Protein AF-A0A395GZN6-F1 (afdb_monomer_lite)

Sequence (93 aa):
MAKSKNASQHHNSQKAHRNGIKKPKSHRYPSLKGVDPKFRRNHRYALHGTMKALVRSPAPIHPSNIQPPPPPPKEPTLTTTQKERKEGKREVA

Structure (mmCIF, N/CA/C/O backbone):
data_AF-A0A395GZN6-F1
#
_entry.id   AF-A0A395GZN6-F1
#
loop_
_atom_site.group_PDB
_atom_site.id
_atom_site.type_symbol
_atom_site.label_atom_id
_atom_site.label_alt_id
_atom_site.label_comp_id
_atom_site.label_asym_id
_atom_site.label_entity_id
_atom_site.label_seq_id
_atom_site.pdbx_PDB_ins_code
_atom_site.Cartn_x
_atom_site.Cartn_y
_atom_site.Cartn_z
_atom_site.occupancy
_atom_site.B_iso_or_equiv
_atom_site.auth_seq_id
_atom_site.auth_comp_id
_atom_site.auth_asym_id
_atom_site.auth_atom_id
_atom_site.pdbx_PDB_model_num
ATOM 1 N N . MET A 1 1 ? 32.999 -32.743 -28.696 1.00 81.56 1 MET A N 1
ATOM 2 C CA . MET A 1 1 ? 31.797 -31.895 -28.517 1.00 81.56 1 MET A CA 1
ATOM 3 C C . MET A 1 1 ? 32.176 -30.428 -28.595 1.00 81.56 1 MET A C 1
ATOM 5 O O . MET A 1 1 ? 33.135 -30.032 -27.943 1.00 81.56 1 MET A O 1
ATOM 9 N N . ALA A 1 2 ? 31.429 -29.625 -29.353 1.00 87.12 2 ALA A N 1
ATOM 10 C CA . ALA A 1 2 ? 31.572 -28.173 -29.311 1.00 87.12 2 ALA A CA 1
ATOM 11 C C . ALA A 1 2 ? 30.814 -27.613 -28.097 1.00 87.12 2 ALA A C 1
ATOM 13 O O . ALA A 1 2 ? 29.683 -28.021 -27.830 1.00 87.12 2 ALA A O 1
ATOM 14 N N . LYS A 1 3 ? 31.435 -26.697 -27.348 1.00 93.56 3 LYS A N 1
ATOM 15 C CA . LYS A 1 3 ? 30.774 -26.023 -26.221 1.00 93.56 3 LYS A CA 1
ATOM 16 C C . LYS A 1 3 ? 29.826 -24.939 -26.740 1.00 93.56 3 LYS A C 1
ATOM 18 O O . LYS A 1 3 ? 30.168 -24.231 -27.683 1.00 93.56 3 LYS A O 1
ATOM 23 N N . SER A 1 4 ? 28.676 -24.774 -26.092 1.00 94.31 4 SER A N 1
ATOM 24 C CA . SER A 1 4 ? 27.708 -23.704 -26.364 1.00 94.31 4 SER A CA 1
ATOM 25 C C . SER A 1 4 ? 27.691 -22.658 -25.238 1.00 94.31 4 SER A C 1
ATOM 27 O O . SER A 1 4 ? 28.401 -22.778 -24.237 1.00 94.31 4 SER A O 1
ATOM 29 N N . LYS A 1 5 ? 26.920 -21.576 -25.417 1.00 94.81 5 LYS A N 1
ATOM 30 C CA . LYS A 1 5 ? 26.767 -20.524 -24.405 1.00 94.81 5 LYS A CA 1
ATOM 31 C C . LYS A 1 5 ? 25.791 -20.964 -23.313 1.00 94.81 5 LYS A C 1
ATOM 33 O O . LYS A 1 5 ? 24.655 -21.314 -23.605 1.00 94.81 5 LYS A O 1
ATOM 38 N N . ASN A 1 6 ? 26.219 -20.852 -22.058 1.00 94.56 6 ASN A N 1
ATOM 39 C CA . ASN A 1 6 ? 25.463 -21.352 -20.905 1.00 94.56 6 ASN A CA 1
ATOM 40 C C . ASN A 1 6 ? 24.345 -20.401 -20.420 1.00 94.56 6 ASN A C 1
ATOM 42 O O . ASN A 1 6 ? 23.397 -20.858 -19.795 1.00 94.56 6 ASN A O 1
ATOM 46 N N . ALA A 1 7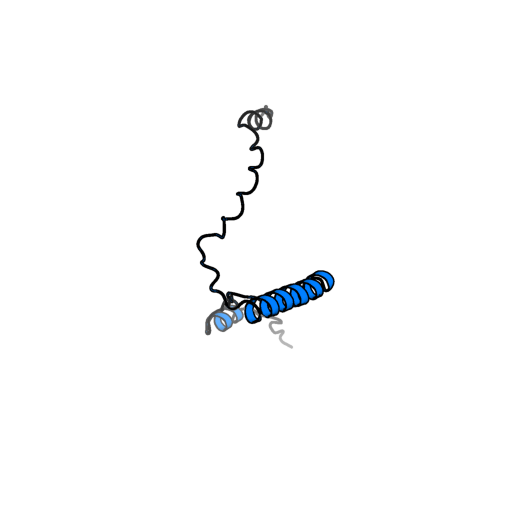 ? 24.436 -19.087 -20.682 1.00 96.19 7 ALA A N 1
ATOM 47 C CA . ALA A 1 7 ? 23.433 -18.098 -20.256 1.00 96.19 7 ALA A CA 1
ATOM 48 C C . ALA A 1 7 ? 23.455 -16.815 -21.111 1.00 96.19 7 ALA A C 1
ATOM 50 O O . ALA A 1 7 ? 24.503 -16.405 -21.618 1.00 96.19 7 ALA A O 1
ATOM 51 N N . SER A 1 8 ? 22.303 -16.148 -21.252 1.00 95.81 8 SER A N 1
ATOM 52 C CA . SER A 1 8 ? 22.174 -14.843 -21.919 1.00 95.81 8 SER A CA 1
ATOM 53 C C . SER A 1 8 ? 20.953 -14.071 -21.413 1.00 95.81 8 SER A C 1
ATOM 55 O O . SER A 1 8 ? 19.892 -14.651 -21.199 1.00 95.81 8 SER A O 1
ATOM 57 N N . GLN A 1 9 ? 21.088 -12.751 -21.270 1.00 97.25 9 GLN A N 1
ATOM 58 C CA . GLN A 1 9 ? 19.986 -11.832 -20.948 1.00 97.25 9 GLN A CA 1
ATOM 59 C C . GLN A 1 9 ? 19.665 -10.866 -22.103 1.00 97.25 9 GLN A C 1
ATOM 61 O O . GLN A 1 9 ? 18.847 -9.962 -21.944 1.00 97.25 9 GLN A O 1
ATOM 66 N N . HIS A 1 10 ? 20.272 -11.079 -23.279 1.00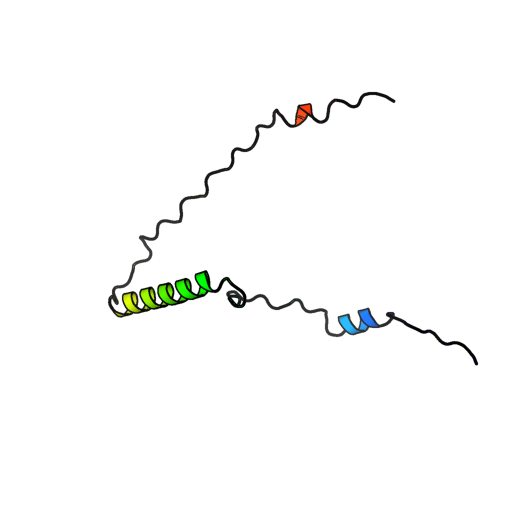 97.44 10 HIS A N 1
ATOM 67 C CA . HIS A 1 10 ? 20.272 -10.150 -24.417 1.00 97.44 10 HIS A CA 1
ATOM 68 C C . HIS A 1 10 ? 18.877 -9.634 -24.810 1.00 97.44 10 HIS A C 1
ATOM 70 O O . HIS A 1 10 ? 18.679 -8.444 -25.014 1.00 97.44 10 HIS A O 1
ATOM 76 N N . HIS A 1 11 ? 17.878 -10.517 -24.858 1.00 96.81 11 HIS A N 1
ATOM 77 C CA . HIS A 1 11 ? 16.518 -10.161 -25.276 1.00 96.81 11 HIS A CA 1
ATOM 78 C C . HIS A 1 11 ? 15.549 -9.909 -24.113 1.00 96.81 11 HIS A C 1
ATOM 80 O O . HIS A 1 11 ? 14.360 -9.686 -24.342 1.00 96.81 11 HIS A O 1
ATOM 86 N N . ASN A 1 12 ? 16.012 -9.958 -22.862 1.00 96.75 12 ASN A N 1
ATOM 87 C CA . ASN A 1 12 ? 15.123 -9.840 -21.705 1.00 96.75 12 ASN A CA 1
ATOM 88 C C . ASN A 1 12 ? 14.509 -8.444 -21.615 1.00 96.75 12 ASN A C 1
ATOM 90 O O . ASN A 1 12 ? 13.291 -8.325 -21.497 1.00 96.75 12 ASN A O 1
ATOM 94 N N . SER A 1 13 ? 15.339 -7.407 -21.761 1.00 97.00 13 SER A N 1
ATOM 95 C CA . SER A 1 13 ? 14.885 -6.015 -21.761 1.00 97.00 13 SER A CA 1
ATOM 96 C C . SER A 1 13 ? 13.901 -5.760 -22.906 1.00 97.00 13 SER A C 1
ATOM 98 O O . SER A 1 13 ? 12.769 -5.344 -22.668 1.00 97.00 13 SER A O 1
ATOM 100 N N . GLN A 1 14 ? 14.260 -6.135 -24.140 1.00 96.94 14 GLN A N 1
ATOM 101 C CA . GLN A 1 14 ? 13.386 -5.917 -25.295 1.00 96.94 14 GLN A CA 1
ATOM 102 C C . GLN A 1 14 ? 12.008 -6.566 -25.101 1.00 96.94 14 GLN A C 1
ATOM 104 O O . GLN A 1 14 ? 10.999 -5.910 -25.342 1.00 96.94 14 GLN A O 1
ATOM 109 N N . LYS A 1 15 ? 11.946 -7.813 -24.604 1.00 96.62 15 LYS A N 1
ATOM 110 C CA . LYS A 1 15 ? 10.681 -8.504 -24.292 1.00 96.62 15 LYS A CA 1
ATOM 111 C C . LYS A 1 15 ? 9.875 -7.795 -23.201 1.00 96.62 15 LYS A C 1
ATOM 113 O O . LYS A 1 15 ? 8.674 -7.617 -23.377 1.00 96.62 15 LYS A O 1
ATOM 118 N N . ALA A 1 16 ? 10.519 -7.375 -22.110 1.00 96.56 16 ALA A N 1
ATOM 119 C CA . ALA A 1 16 ? 9.853 -6.663 -21.019 1.00 96.56 16 ALA A CA 1
ATOM 120 C C . ALA A 1 16 ? 9.253 -5.325 -21.487 1.00 96.56 16 ALA A C 1
ATOM 122 O O . ALA A 1 16 ? 8.162 -4.943 -21.063 1.00 96.56 16 ALA A O 1
ATOM 123 N N . HIS A 1 17 ? 9.934 -4.639 -22.407 1.00 97.56 17 HIS A N 1
ATOM 124 C CA . HIS A 1 17 ? 9.483 -3.363 -22.949 1.00 97.56 17 HIS A CA 1
ATOM 125 C C . HIS A 1 17 ? 8.462 -3.482 -24.091 1.00 97.56 17 HIS A C 1
ATOM 127 O O . HIS A 1 17 ? 7.744 -2.509 -24.301 1.00 97.56 17 HIS A O 1
ATOM 133 N N . ARG A 1 18 ? 8.300 -4.642 -24.761 1.00 97.25 18 ARG A N 1
ATOM 134 C CA . ARG A 1 18 ? 7.268 -4.818 -25.814 1.00 97.25 18 ARG A CA 1
ATOM 135 C C . ARG A 1 18 ? 5.857 -4.484 -25.321 1.00 97.25 18 ARG A C 1
ATOM 137 O O . ARG A 1 18 ? 5.117 -3.807 -26.020 1.00 97.25 18 ARG A O 1
ATOM 144 N N . ASN A 1 19 ? 5.519 -4.911 -24.103 1.00 94.25 19 ASN A N 1
ATOM 145 C CA . ASN A 1 19 ? 4.229 -4.611 -23.459 1.00 94.25 19 ASN A CA 1
ATOM 146 C C . ASN A 1 19 ? 4.315 -3.419 -22.481 1.00 94.25 19 ASN A C 1
ATOM 148 O O . ASN A 1 19 ? 3.308 -2.974 -21.921 1.00 94.25 19 ASN A O 1
ATOM 152 N N . GLY A 1 20 ? 5.526 -2.892 -22.281 1.00 96.44 20 GLY A N 1
ATOM 153 C CA . GLY A 1 20 ? 5.856 -1.866 -21.302 1.00 96.44 20 GLY A CA 1
ATOM 154 C C . GLY A 1 20 ? 5.902 -2.386 -19.862 1.00 96.44 20 GLY A C 1
ATOM 155 O O . GLY A 1 20 ? 5.031 -3.127 -19.408 1.00 96.44 20 GLY A O 1
ATOM 156 N N . ILE A 1 21 ? 6.892 -1.923 -19.098 1.00 96.44 21 ILE A N 1
ATOM 157 C CA . ILE A 1 21 ? 6.996 -2.205 -17.662 1.00 96.44 21 ILE A CA 1
ATOM 158 C C . ILE A 1 21 ? 5.989 -1.314 -16.926 1.00 96.44 21 ILE A C 1
ATOM 160 O O . ILE A 1 21 ? 6.216 -0.119 -16.729 1.00 96.44 21 ILE A O 1
ATOM 164 N N . LYS A 1 22 ? 4.837 -1.880 -16.559 1.00 96.12 22 LYS A N 1
ATOM 165 C CA . LYS A 1 22 ? 3.777 -1.147 -15.855 1.00 96.12 22 LYS A CA 1
ATOM 166 C C . LYS A 1 22 ? 4.089 -1.049 -14.362 1.00 96.12 22 LYS A C 1
ATOM 168 O O . LYS A 1 22 ? 4.471 -2.028 -13.729 1.00 96.12 22 LYS A O 1
ATOM 173 N N . LYS A 1 23 ? 3.884 0.141 -13.793 1.00 95.94 23 LYS A N 1
ATOM 174 C CA . LYS A 1 23 ? 3.949 0.357 -12.341 1.00 95.94 23 LYS A CA 1
ATOM 175 C C . LYS A 1 23 ? 2.740 -0.303 -11.657 1.00 95.94 23 LYS A C 1
ATOM 177 O O . LYS A 1 23 ? 1.671 -0.361 -12.272 1.00 95.94 23 LYS A O 1
ATOM 182 N N . PRO A 1 24 ? 2.868 -0.763 -10.399 1.00 95.69 24 PRO A N 1
ATOM 183 C CA . PRO A 1 24 ? 1.719 -1.248 -9.645 1.00 95.69 24 PRO A CA 1
ATOM 184 C C . PRO A 1 24 ? 0.680 -0.133 -9.487 1.00 95.69 24 PRO A C 1
ATOM 186 O O . PRO A 1 24 ? 1.019 1.043 -9.330 1.00 95.69 24 PRO A O 1
ATOM 189 N N . LYS A 1 25 ? -0.601 -0.501 -9.531 1.00 95.12 25 LYS A N 1
ATOM 190 C CA . LYS A 1 25 ? -1.693 0.464 -9.413 1.00 95.12 25 LYS A CA 1
ATOM 191 C C . LYS A 1 25 ? -1.829 0.934 -7.965 1.00 95.12 25 LYS A C 1
ATOM 193 O O . LYS A 1 25 ? -2.109 0.134 -7.074 1.00 95.12 25 LYS A O 1
ATOM 198 N N . SER A 1 26 ? -1.674 2.239 -7.750 1.00 94.50 26 SER A N 1
ATOM 199 C CA . SER A 1 26 ? -2.008 2.869 -6.473 1.00 94.50 26 SER A CA 1
ATOM 200 C C . SER A 1 26 ? -3.522 3.059 -6.366 1.00 94.50 26 SER A C 1
ATOM 202 O O . SER A 1 26 ? -4.167 3.502 -7.319 1.00 94.50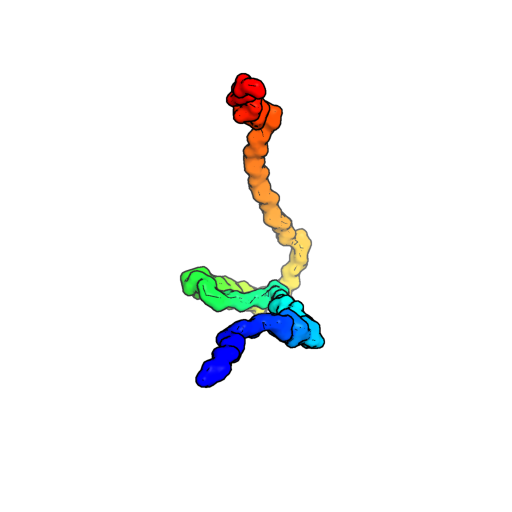 26 SER A O 1
ATOM 204 N N . HIS A 1 27 ? -4.090 2.713 -5.214 1.00 95.00 27 HIS A N 1
ATOM 205 C CA . HIS A 1 27 ? -5.499 2.927 -4.889 1.00 95.00 27 HIS A CA 1
ATOM 206 C C . HIS A 1 27 ? -5.597 3.951 -3.758 1.00 95.00 27 HIS A C 1
ATOM 208 O O . HIS A 1 27 ? -4.730 3.984 -2.888 1.00 95.00 27 HIS A O 1
ATOM 214 N N . ARG A 1 28 ? -6.673 4.753 -3.738 1.00 96.50 28 ARG A N 1
ATOM 215 C CA . ARG A 1 28 ? -6.904 5.761 -2.684 1.00 96.50 28 ARG A CA 1
ATOM 216 C C . ARG A 1 28 ? -6.882 5.146 -1.279 1.00 96.50 28 ARG A C 1
ATOM 218 O O . ARG A 1 28 ? -6.382 5.773 -0.354 1.00 96.50 28 ARG A O 1
ATOM 225 N N . TYR A 1 29 ? -7.399 3.925 -1.137 1.00 94.81 29 TYR A N 1
ATOM 226 C CA . TYR A 1 29 ? -7.444 3.197 0.128 1.00 94.81 29 TYR A CA 1
ATOM 227 C C . TYR A 1 29 ? -6.768 1.823 -0.030 1.00 94.81 29 TYR A C 1
ATOM 229 O O . TYR A 1 29 ? -7.320 0.960 -0.718 1.00 94.81 29 TYR A O 1
ATOM 237 N N . PRO A 1 30 ? -5.579 1.601 0.561 1.00 94.31 30 PRO A N 1
ATOM 238 C CA . PRO A 1 30 ? -4.926 0.294 0.563 1.00 94.31 30 PRO A CA 1
ATOM 239 C C . PRO A 1 30 ? -5.550 -0.656 1.599 1.00 94.31 30 PRO A C 1
ATOM 241 O O . PRO A 1 30 ? -6.261 -0.243 2.516 1.00 94.31 30 PRO A O 1
ATOM 244 N N . SER A 1 31 ? -5.261 -1.955 1.485 1.00 94.62 31 SER A N 1
ATOM 245 C CA . SER A 1 31 ? -5.724 -2.949 2.461 1.00 94.62 31 SER A CA 1
ATOM 246 C C . SER A 1 31 ? -4.982 -2.827 3.796 1.00 94.62 31 SER A C 1
ATOM 248 O O . SER A 1 31 ? -3.763 -2.691 3.805 1.00 94.62 31 SER A O 1
ATOM 250 N N . LEU A 1 32 ? -5.679 -3.018 4.919 1.00 95.19 32 LEU A N 1
ATOM 251 C CA . LEU A 1 32 ? -5.076 -3.078 6.262 1.00 95.19 32 LEU A CA 1
ATOM 252 C C . LEU A 1 32 ? -4.594 -4.495 6.652 1.00 95.19 32 LEU A C 1
ATOM 254 O O . LEU A 1 32 ? -4.587 -4.849 7.834 1.00 95.19 32 LEU A O 1
ATOM 258 N N . LYS A 1 33 ? -4.253 -5.347 5.677 1.00 95.25 33 LYS A N 1
ATOM 259 C CA . LYS A 1 33 ? -3.750 -6.706 5.938 1.00 95.25 33 LYS A CA 1
ATOM 260 C C . LYS A 1 33 ? -2.320 -6.620 6.483 1.00 95.25 33 LYS A C 1
ATOM 262 O O . LYS A 1 33 ? -1.500 -5.912 5.917 1.00 95.25 33 LYS A O 1
ATOM 267 N N . GLY A 1 34 ? -2.034 -7.336 7.573 1.00 96.50 34 GLY A N 1
ATOM 268 C CA . GLY A 1 34 ? -0.719 -7.318 8.236 1.00 96.50 34 GLY A CA 1
ATOM 269 C C . GLY A 1 34 ? -0.523 -6.197 9.266 1.00 96.50 34 GLY A C 1
ATOM 270 O O . GLY A 1 34 ? 0.522 -6.142 9.900 1.00 96.50 34 GLY A O 1
ATOM 271 N N . VAL A 1 35 ? -1.522 -5.332 9.472 1.00 96.69 35 VAL A N 1
ATOM 272 C CA . VAL A 1 35 ? -1.511 -4.337 10.558 1.00 96.69 35 VAL A CA 1
ATOM 273 C C . VAL A 1 35 ? -1.753 -5.028 11.904 1.00 96.69 35 VAL A C 1
ATOM 275 O O . VAL A 1 35 ? -2.489 -6.016 11.955 1.00 96.69 35 VAL A O 1
ATOM 278 N N . ASP A 1 36 ? -1.177 -4.483 12.983 1.00 97.56 36 ASP A N 1
ATOM 279 C CA . ASP A 1 36 ? -1.298 -4.999 14.353 1.00 97.56 36 ASP A CA 1
ATOM 280 C C . ASP A 1 36 ? -2.734 -5.474 14.684 1.00 97.56 36 ASP A C 1
ATOM 282 O O . ASP A 1 36 ? -3.697 -4.692 14.612 1.00 97.56 36 ASP A O 1
ATOM 286 N N . PRO A 1 37 ? -2.907 -6.751 15.078 1.00 97.25 37 PRO A N 1
ATOM 287 C CA . PRO A 1 37 ? -4.200 -7.297 15.462 1.00 97.25 37 PRO A CA 1
ATOM 288 C C . PRO A 1 37 ? -4.899 -6.540 16.598 1.00 97.25 37 PRO A C 1
ATOM 290 O O . PRO A 1 37 ? -6.135 -6.534 16.642 1.00 97.25 37 PRO A O 1
ATOM 293 N N . LYS A 1 38 ? -4.172 -5.924 17.543 1.00 97.81 38 LYS A N 1
ATOM 294 C CA . LYS A 1 38 ? -4.787 -5.143 18.635 1.00 97.81 38 LYS A CA 1
ATOM 295 C C . LYS A 1 38 ? -5.400 -3.851 18.092 1.00 97.81 38 LYS A C 1
ATOM 297 O O . LYS A 1 38 ? -6.591 -3.615 18.317 1.00 97.81 38 LYS A O 1
ATOM 302 N N . PHE A 1 39 ? -4.654 -3.097 17.288 1.00 97.31 39 PHE A N 1
ATOM 303 C CA . PHE A 1 39 ? -5.174 -1.934 16.568 1.00 97.31 39 PHE A CA 1
ATOM 304 C C . PHE A 1 39 ? -6.372 -2.287 15.672 1.00 97.31 39 PHE A C 1
ATOM 306 O O . PHE A 1 39 ? -7.425 -1.653 15.751 1.00 97.31 39 PHE A O 1
ATOM 313 N N . ARG A 1 40 ? -6.258 -3.349 14.864 1.00 95.94 40 ARG A N 1
ATOM 314 C CA . ARG A 1 40 ? -7.321 -3.824 13.960 1.00 95.94 40 ARG A CA 1
ATOM 315 C C . ARG A 1 40 ? -8.622 -4.157 14.691 1.00 95.94 40 ARG A C 1
ATOM 317 O O . ARG A 1 40 ? -9.700 -3.874 14.167 1.00 95.94 40 ARG A O 1
ATOM 324 N N . ARG A 1 41 ? -8.540 -4.780 15.872 1.00 96.81 41 ARG A N 1
ATOM 325 C CA . ARG A 1 41 ? -9.713 -5.089 16.707 1.00 96.81 41 ARG A CA 1
ATOM 326 C C . ARG A 1 41 ? -10.394 -3.811 17.181 1.00 96.81 41 ARG A C 1
ATOM 328 O O . ARG A 1 41 ? -11.589 -3.664 16.946 1.00 96.81 41 ARG A O 1
ATOM 335 N N . ASN A 1 42 ? -9.631 -2.881 17.752 1.00 97.38 42 ASN A N 1
ATOM 336 C CA . ASN A 1 42 ? -10.165 -1.603 18.218 1.00 97.38 42 ASN A CA 1
ATOM 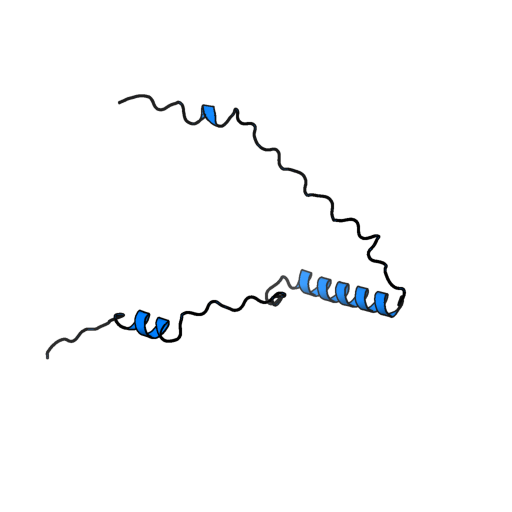337 C C . ASN A 1 42 ? -10.788 -0.780 17.078 1.00 97.38 42 ASN A C 1
ATOM 339 O O . ASN A 1 42 ? -11.926 -0.335 17.186 1.00 97.38 42 ASN A O 1
ATOM 343 N N . HIS A 1 43 ? -10.086 -0.648 15.949 1.00 96.12 43 HIS A N 1
ATOM 344 C CA . HIS A 1 43 ? -10.559 0.110 14.789 1.00 96.12 43 HIS A CA 1
ATOM 345 C C . HIS A 1 43 ? -11.911 -0.404 14.266 1.00 96.12 43 HIS A C 1
ATOM 347 O O . HIS A 1 43 ? -12.784 0.393 13.931 1.00 96.12 43 HIS A O 1
ATOM 353 N N . ARG A 1 44 ? -12.130 -1.731 14.262 1.00 95.94 44 ARG A N 1
ATOM 354 C CA . ARG A 1 44 ? -13.437 -2.312 13.907 1.00 95.94 44 ARG A CA 1
ATOM 355 C C . ARG A 1 44 ? -14.545 -1.883 14.867 1.00 95.94 44 ARG A C 1
ATOM 357 O O . ARG A 1 44 ? -15.623 -1.520 14.407 1.00 95.94 44 ARG A O 1
ATOM 364 N N . TYR A 1 45 ? -14.292 -1.919 16.174 1.00 96.38 45 TYR A N 1
ATOM 365 C CA . TYR A 1 45 ? -15.288 -1.514 17.167 1.00 96.38 45 TYR A CA 1
ATOM 366 C C . TYR A 1 45 ? -15.599 -0.017 17.097 1.00 96.38 45 TYR A C 1
ATOM 368 O O . TYR A 1 45 ? -16.770 0.350 17.154 1.00 96.38 45 TYR A O 1
ATOM 376 N N . ALA A 1 46 ? -14.586 0.827 16.885 1.00 95.69 46 ALA A N 1
ATOM 377 C CA . ALA A 1 46 ? -14.762 2.268 16.726 1.00 95.69 46 ALA A CA 1
ATOM 378 C C . ALA A 1 46 ? -15.655 2.608 15.520 1.00 95.69 46 ALA A C 1
ATOM 380 O O . ALA A 1 46 ? -16.662 3.293 15.685 1.00 95.69 46 ALA A O 1
ATOM 381 N N . LEU A 1 47 ? -15.349 2.065 14.333 1.00 94.19 47 LEU A N 1
ATOM 382 C CA . LEU A 1 47 ? -16.149 2.292 13.119 1.00 94.19 47 LEU A CA 1
ATOM 383 C C . LEU A 1 47 ? -17.596 1.799 13.257 1.00 94.19 47 LEU A C 1
ATOM 385 O O . LEU A 1 47 ? -18.531 2.416 12.755 1.00 94.19 47 LEU A O 1
ATOM 389 N N . HIS A 1 48 ? -17.795 0.673 13.938 1.00 94.25 48 HIS A N 1
ATOM 390 C CA . HIS A 1 48 ? -19.132 0.144 14.172 1.00 94.25 48 HIS A CA 1
ATOM 391 C C . HIS A 1 48 ? -19.927 1.007 15.165 1.00 94.25 48 HIS A C 1
ATOM 393 O O . HIS A 1 48 ? -21.124 1.224 14.978 1.00 94.25 48 HIS A O 1
ATOM 399 N N . GLY A 1 49 ? -19.266 1.529 16.202 1.00 94.38 49 GLY A N 1
ATOM 400 C CA . GLY A 1 49 ? -19.869 2.451 17.162 1.00 94.38 49 GLY A CA 1
ATOM 401 C C . GLY A 1 49 ? -20.308 3.767 16.518 1.00 94.38 49 GLY A C 1
ATOM 402 O O . GLY A 1 49 ? -21.438 4.201 16.743 1.00 94.38 49 GLY A O 1
ATOM 403 N N . THR A 1 50 ? -19.464 4.365 15.670 1.00 92.75 50 THR A N 1
ATOM 404 C CA . THR A 1 50 ? -19.795 5.616 14.964 1.00 92.75 50 THR A CA 1
ATOM 405 C C . THR A 1 50 ? -20.967 5.433 14.006 1.00 92.75 50 THR A C 1
ATOM 407 O O . THR A 1 50 ? -21.884 6.250 14.002 1.00 92.75 50 THR A O 1
ATOM 410 N N . MET A 1 51 ? -20.994 4.326 13.258 1.00 90.88 51 MET A N 1
ATOM 411 C CA . MET A 1 51 ? -22.101 4.002 12.355 1.00 90.88 51 MET A CA 1
ATOM 412 C C . MET A 1 51 ? -23.424 3.829 13.114 1.00 90.88 51 MET A C 1
ATOM 414 O O . MET A 1 51 ? -24.442 4.382 12.706 1.00 90.88 51 MET A O 1
ATOM 418 N N . LYS A 1 52 ? -23.414 3.125 14.255 1.00 88.44 52 LYS A N 1
ATOM 419 C CA . LYS A 1 52 ? -24.600 2.977 15.116 1.00 88.44 52 LYS A CA 1
ATOM 420 C C . LYS A 1 52 ? -25.098 4.308 15.675 1.00 88.44 52 LYS A C 1
ATOM 422 O O . LYS A 1 52 ? -26.305 4.530 15.720 1.00 88.44 52 LYS A O 1
ATOM 427 N N . ALA A 1 53 ? -24.185 5.173 16.114 1.00 87.00 53 ALA A N 1
ATOM 428 C CA . ALA A 1 53 ? -24.535 6.496 16.618 1.00 87.00 53 ALA A CA 1
ATOM 429 C C . ALA A 1 53 ? -25.183 7.346 15.519 1.00 87.00 53 ALA A C 1
ATOM 431 O O . ALA A 1 53 ? -26.257 7.890 15.746 1.00 87.00 53 ALA A O 1
ATOM 432 N N . LEU A 1 54 ? -24.596 7.360 14.319 1.00 85.12 54 LEU A N 1
ATOM 433 C CA . LEU A 1 54 ? -25.121 8.097 13.169 1.00 85.12 54 LEU A CA 1
ATOM 434 C C . LEU A 1 54 ? -26.529 7.638 12.769 1.00 85.12 54 LEU A C 1
ATOM 436 O O . LEU A 1 54 ? -27.399 8.469 12.535 1.00 85.12 54 LEU A O 1
ATOM 440 N N . VAL A 1 55 ? -26.774 6.324 12.736 1.00 85.81 55 VAL A N 1
ATOM 441 C CA . VAL A 1 55 ? -28.111 5.774 12.447 1.00 85.81 55 VAL A CA 1
ATOM 442 C C . VAL A 1 55 ? -29.131 6.198 13.510 1.00 85.81 55 VAL A C 1
ATOM 444 O O . VAL A 1 55 ? -30.282 6.466 13.182 1.00 85.81 55 VAL A O 1
ATOM 447 N N . ARG A 1 56 ? -28.721 6.279 14.782 1.00 82.44 56 ARG A N 1
ATOM 448 C CA . ARG A 1 56 ? -29.603 6.670 15.892 1.00 82.44 56 ARG A CA 1
ATOM 449 C C . ARG A 1 56 ? -29.839 8.181 15.975 1.00 82.44 56 ARG A C 1
ATOM 451 O O . ARG A 1 56 ? -30.891 8.592 16.455 1.00 82.44 56 ARG A O 1
ATOM 458 N N . SER A 1 57 ? -28.889 8.999 15.530 1.00 74.50 57 SER A N 1
ATOM 459 C CA . SER A 1 57 ? -29.006 10.458 15.462 1.00 74.50 57 SER A CA 1
ATOM 460 C C . SER A 1 57 ? -28.910 10.931 14.005 1.00 74.50 57 SER A C 1
ATOM 462 O O . SER A 1 57 ? -27.852 11.417 13.597 1.00 74.50 57 SER A O 1
ATOM 464 N N . PRO A 1 58 ? -29.993 10.831 13.212 1.00 64.38 58 PRO A N 1
ATOM 465 C CA . PRO A 1 58 ? -29.994 11.214 11.798 1.00 64.38 58 PRO A CA 1
ATOM 466 C C . PRO A 1 58 ? -29.935 12.738 11.564 1.00 64.38 58 PRO A C 1
ATOM 468 O O . PRO A 1 58 ? -30.242 13.206 10.471 1.00 64.38 58 PRO A O 1
ATOM 471 N N . ALA A 1 59 ? -29.565 13.535 12.572 1.00 61.19 59 ALA A N 1
ATOM 472 C CA . ALA A 1 59 ? -29.434 14.977 12.420 1.00 61.19 59 ALA A CA 1
ATOM 473 C C . ALA A 1 59 ? -28.218 15.309 11.530 1.00 61.19 59 ALA A C 1
ATOM 475 O O . ALA A 1 59 ? -27.140 14.741 11.732 1.00 61.19 59 ALA A O 1
ATOM 476 N N . PRO A 1 60 ? -28.354 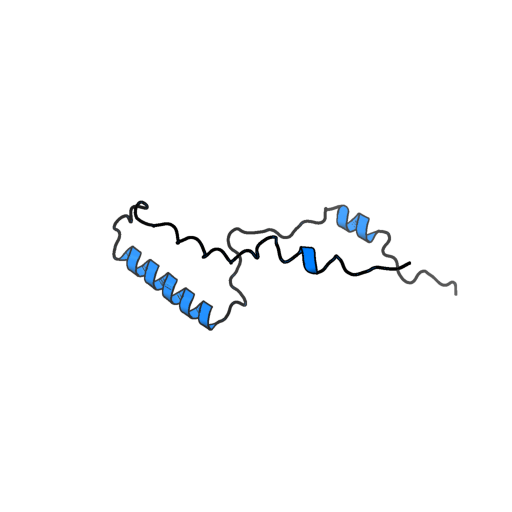16.232 10.560 1.00 58.59 60 PRO A N 1
ATOM 477 C CA . PRO A 1 60 ? -27.254 16.615 9.690 1.00 58.59 60 PRO A CA 1
ATOM 478 C C . PRO A 1 60 ? -26.182 17.325 10.518 1.00 58.59 60 PRO A C 1
ATOM 480 O O . PRO A 1 60 ? -26.377 18.428 11.027 1.00 58.59 60 PRO A O 1
ATOM 483 N N . ILE A 1 61 ? -25.027 16.681 10.657 1.00 60.38 61 ILE A N 1
ATOM 484 C CA . ILE A 1 61 ? -23.839 17.299 11.239 1.00 60.38 61 ILE A CA 1
ATOM 485 C C . ILE A 1 61 ? -23.357 18.336 10.215 1.00 60.38 61 ILE A C 1
ATOM 487 O O . ILE A 1 61 ? -22.733 17.982 9.215 1.00 60.38 61 ILE A O 1
ATOM 491 N N . HIS A 1 62 ? -23.711 19.610 10.402 1.00 52.94 62 HIS A N 1
ATOM 492 C CA . HIS A 1 62 ? -23.202 20.687 9.553 1.00 52.94 62 HIS A CA 1
ATOM 493 C C . HIS A 1 62 ? -21.661 20.716 9.639 1.00 52.94 62 HIS A C 1
ATOM 495 O O . HIS A 1 62 ? -21.114 20.721 10.745 1.00 52.94 62 HIS A O 1
ATOM 501 N N . PRO A 1 63 ? -20.932 20.762 8.505 1.00 57.50 63 PRO A N 1
ATOM 502 C CA . PRO A 1 63 ? -19.466 20.692 8.485 1.00 57.50 63 PRO A CA 1
ATOM 503 C C . PRO A 1 63 ? -18.766 21.939 9.058 1.00 57.50 63 PRO A C 1
ATOM 505 O O . PRO A 1 63 ? -17.541 22.004 9.060 1.00 57.50 63 PRO A O 1
ATOM 508 N N . SER A 1 64 ? -19.511 22.926 9.560 1.00 53.59 64 SER A N 1
ATOM 509 C CA . SER A 1 64 ? -18.986 24.210 10.031 1.00 53.59 64 SER A CA 1
ATOM 510 C C . SER A 1 64 ? -18.265 24.161 11.384 1.00 53.59 64 SER A C 1
ATOM 512 O O . SER A 1 64 ? -17.681 25.169 11.765 1.00 53.59 64 SER A O 1
ATOM 514 N N . ASN A 1 65 ? -18.269 23.030 12.105 1.00 54.12 65 ASN A N 1
ATOM 515 C CA . ASN A 1 65 ? -17.695 22.951 13.458 1.00 54.12 65 ASN A CA 1
ATOM 516 C C . ASN A 1 65 ? -16.517 21.970 13.618 1.00 54.12 65 ASN A C 1
ATOM 518 O O . ASN A 1 65 ? -16.109 21.667 14.739 1.00 54.12 65 ASN A O 1
ATOM 522 N N . ILE A 1 66 ? -15.951 21.460 12.519 1.00 59.44 66 ILE A N 1
ATOM 523 C CA . ILE A 1 66 ? -14.717 20.664 12.570 1.00 59.44 66 ILE A CA 1
ATOM 524 C C . ILE A 1 66 ? -13.544 21.647 12.531 1.00 59.44 66 ILE A C 1
ATOM 526 O O . ILE A 1 66 ? -13.117 22.068 11.457 1.00 59.44 66 ILE A O 1
ATOM 530 N N . GLN A 1 67 ? -13.038 22.048 13.701 1.00 56.44 67 GLN A N 1
ATOM 531 C CA . GLN A 1 67 ? -11.784 22.799 13.753 1.00 56.44 67 GLN A CA 1
ATOM 532 C C . GLN A 1 67 ? -10.661 21.945 13.136 1.00 56.44 67 GLN A C 1
ATOM 534 O O . GLN A 1 67 ? -10.567 20.752 13.450 1.00 56.44 67 GLN A O 1
ATOM 539 N N . PRO A 1 68 ? -9.817 22.510 12.251 1.00 69.50 68 PRO A N 1
ATOM 540 C CA . PRO A 1 68 ? -8.665 21.790 11.732 1.00 69.50 68 PRO A CA 1
ATOM 541 C C . PRO A 1 68 ? -7.759 21.364 12.897 1.00 69.50 68 PRO A C 1
ATOM 543 O O . PRO A 1 68 ? -7.655 22.096 13.887 1.00 69.50 68 PRO A O 1
ATOM 546 N N . PRO A 1 69 ? -7.108 20.189 12.810 1.00 71.69 69 PRO A N 1
ATOM 547 C CA . PRO A 1 69 ? -6.193 19.750 13.854 1.00 71.69 69 PRO A CA 1
ATOM 548 C C . PRO A 1 69 ? -5.111 20.819 14.074 1.00 71.69 69 PRO A C 1
ATOM 550 O O . PRO A 1 69 ? -4.639 21.407 13.093 1.00 71.69 69 PRO A O 1
ATOM 553 N N . PRO A 1 70 ? -4.716 21.088 15.334 1.00 75.75 70 PRO A N 1
ATOM 554 C CA . PRO A 1 70 ? -3.691 22.079 15.618 1.00 75.75 70 PRO A CA 1
ATOM 555 C C . PRO A 1 70 ? -2.393 21.705 14.884 1.00 75.75 70 PRO A C 1
ATOM 557 O O . PRO A 1 70 ? -2.056 20.517 14.806 1.00 75.75 70 PRO A O 1
ATOM 560 N N . PRO A 1 71 ? -1.668 22.688 14.320 1.00 75.06 71 PRO A N 1
ATOM 561 C CA . PRO A 1 71 ? -0.425 22.419 13.614 1.00 75.06 71 PRO A CA 1
ATOM 562 C C . PRO A 1 71 ? 0.592 21.756 14.558 1.00 75.06 71 PRO A C 1
ATOM 564 O O . PRO A 1 71 ? 0.632 22.097 15.745 1.00 75.06 71 PRO A O 1
ATOM 567 N N . PRO A 1 72 ? 1.420 20.820 14.057 1.00 76.69 72 PRO A N 1
ATOM 568 C CA . PRO A 1 72 ? 2.434 20.170 14.876 1.00 76.69 72 PRO A CA 1
ATOM 569 C C . PRO A 1 72 ? 3.414 21.210 15.449 1.00 76.69 72 PRO A C 1
ATOM 571 O O . PRO A 1 72 ? 3.719 22.200 14.770 1.00 76.69 72 PRO A O 1
ATOM 574 N N . PRO A 1 73 ? 3.916 21.009 16.684 1.00 73.25 73 PRO A N 1
ATOM 575 C CA . PRO A 1 73 ? 4.898 21.904 17.280 1.00 73.25 73 PRO A CA 1
ATOM 576 C C . PRO A 1 73 ? 6.145 21.953 16.391 1.00 73.25 73 PRO A C 1
ATOM 578 O O . PRO A 1 73 ? 6.691 20.915 16.020 1.00 73.25 73 PRO A O 1
ATOM 581 N N . LYS A 1 74 ? 6.573 23.164 16.019 1.00 69.19 74 LYS A N 1
ATOM 582 C CA . LYS A 1 74 ? 7.783 23.368 15.216 1.00 69.19 74 LYS A CA 1
ATOM 583 C C . LYS A 1 74 ? 8.985 22.886 16.026 1.00 69.19 74 LYS A 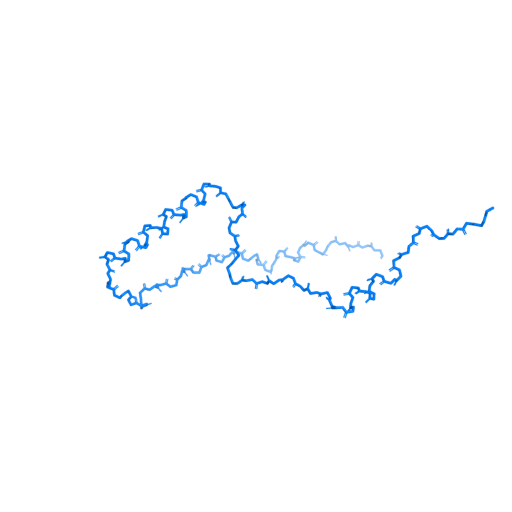C 1
ATOM 585 O O . LYS A 1 74 ? 9.214 23.377 17.129 1.00 69.19 74 LYS A O 1
ATOM 590 N N . GLU A 1 75 ? 9.734 21.932 15.482 1.00 65.44 75 GLU A N 1
ATOM 591 C CA . GLU A 1 75 ? 11.022 21.522 16.042 1.00 65.44 75 GLU A CA 1
ATOM 592 C C . GLU A 1 75 ? 11.961 22.741 16.135 1.00 65.44 75 GLU A C 1
ATOM 594 O O . GLU A 1 75 ? 11.936 23.596 15.240 1.00 65.44 75 GLU A O 1
ATOM 599 N N . PRO A 1 76 ? 12.786 22.861 17.192 1.00 60.03 76 PRO A N 1
ATOM 600 C CA . PRO A 1 76 ? 13.754 23.943 17.290 1.00 60.03 76 PRO A CA 1
ATOM 601 C C . PRO A 1 76 ? 14.813 23.764 16.197 1.00 60.03 76 PRO A C 1
ATOM 603 O O . PRO A 1 76 ? 15.710 22.929 16.301 1.00 60.03 76 PRO A O 1
ATOM 606 N N . THR A 1 77 ? 14.715 24.551 15.127 1.00 52.53 77 THR A N 1
ATOM 607 C CA . THR A 1 77 ? 15.766 24.636 14.113 1.00 52.53 77 THR A CA 1
ATOM 608 C C . THR A 1 77 ? 17.019 25.195 14.775 1.00 52.53 77 THR A C 1
ATOM 610 O O . THR A 1 77 ? 17.017 26.339 15.232 1.00 52.53 77 THR A O 1
ATOM 613 N N . LEU A 1 78 ? 18.078 24.385 14.843 1.00 48.25 78 LEU A N 1
ATOM 614 C CA . LEU A 1 78 ? 19.403 24.819 15.280 1.00 48.25 78 LEU A CA 1
ATOM 615 C C . LEU A 1 78 ? 19.786 26.084 14.505 1.00 48.25 78 LEU A C 1
ATOM 617 O O . LEU A 1 78 ? 19.786 26.092 13.274 1.00 48.25 78 LEU A O 1
ATOM 621 N N . THR A 1 79 ? 20.073 27.159 15.233 1.00 44.09 79 THR A N 1
ATOM 622 C CA . THR A 1 79 ? 20.493 28.431 14.657 1.00 44.09 79 THR A CA 1
ATOM 623 C C . THR A 1 79 ? 21.757 28.237 13.821 1.00 44.09 79 THR A C 1
ATOM 625 O O . THR A 1 79 ? 22.689 27.518 14.201 1.00 44.09 79 THR A O 1
ATOM 628 N N . THR A 1 80 ? 21.773 28.893 12.660 1.00 52.47 80 THR A N 1
ATOM 629 C CA . THR A 1 80 ? 22.915 29.118 11.764 1.00 52.47 80 THR A CA 1
ATOM 630 C C . THR A 1 80 ? 24.038 29.846 12.511 1.00 52.47 80 THR A C 1
ATOM 632 O O . THR A 1 80 ? 24.269 31.033 12.346 1.00 52.47 80 THR A O 1
ATOM 635 N N . THR A 1 81 ? 24.680 29.173 13.455 1.00 49.09 81 THR A N 1
ATOM 636 C CA . THR A 1 81 ? 25.859 29.670 14.183 1.00 49.09 81 THR A CA 1
ATOM 637 C C . THR A 1 81 ? 26.722 28.506 14.678 1.00 49.09 81 THR A C 1
ATOM 639 O O . THR A 1 81 ? 27.890 28.692 15.002 1.00 49.09 81 THR A O 1
ATOM 642 N N . GLN A 1 82 ? 26.198 27.270 14.683 1.00 47.28 82 GLN A N 1
ATOM 643 C CA . GLN A 1 82 ? 26.972 26.083 15.072 1.00 47.28 82 GLN A CA 1
ATOM 644 C C . GLN A 1 82 ? 27.474 25.228 13.895 1.00 47.28 82 GLN A C 1
ATOM 646 O O . GLN A 1 82 ? 28.302 24.345 14.108 1.00 47.28 82 GLN A O 1
ATOM 651 N N . LYS A 1 83 ? 27.050 25.502 12.649 1.00 47.09 83 LYS A N 1
ATOM 652 C CA . LYS A 1 83 ? 27.540 24.772 11.463 1.00 47.09 83 LYS A CA 1
ATOM 653 C C . LYS A 1 83 ? 28.919 25.251 10.976 1.00 47.09 83 LYS A C 1
ATOM 655 O O . LYS A 1 83 ? 29.659 24.459 10.411 1.00 47.09 83 LYS A O 1
ATOM 660 N N . GLU A 1 84 ? 29.323 26.485 11.284 1.00 48.34 84 GLU A N 1
ATOM 661 C CA . GLU A 1 84 ? 30.621 27.031 10.840 1.00 48.34 84 GLU A CA 1
ATOM 662 C C . GLU A 1 84 ? 31.821 26.596 11.696 1.00 48.34 84 GLU A C 1
ATOM 664 O O . GLU A 1 84 ? 32.962 26.679 11.253 1.00 48.34 84 GLU A O 1
ATOM 669 N N . ARG A 1 85 ? 31.610 26.045 12.900 1.00 50.16 85 ARG A N 1
ATOM 670 C CA . ARG A 1 85 ? 32.727 25.579 13.747 1.00 50.16 85 ARG A CA 1
ATOM 671 C C . ARG A 1 85 ? 33.207 24.156 13.443 1.00 50.16 85 ARG A C 1
ATOM 673 O O . ARG A 1 85 ? 34.200 23.735 14.031 1.00 50.16 85 ARG A O 1
ATOM 680 N N . LYS A 1 86 ? 32.543 23.414 12.545 1.00 51.16 86 LYS A N 1
ATOM 681 C CA . LYS A 1 86 ? 32.910 22.018 12.232 1.00 51.16 86 LYS A CA 1
ATOM 682 C C . LYS A 1 86 ? 33.723 21.842 10.943 1.00 51.16 86 LYS A C 1
ATOM 684 O O . LYS A 1 86 ? 34.326 20.789 10.777 1.00 51.16 86 LYS A O 1
ATOM 689 N N . GLU A 1 87 ? 33.787 22.850 10.072 1.00 54.28 87 GLU A N 1
ATOM 690 C CA . GLU A 1 87 ? 34.465 22.738 8.763 1.00 54.28 87 GLU A CA 1
ATOM 691 C C . GLU A 1 87 ? 35.756 23.575 8.644 1.00 54.28 87 GLU A C 1
ATOM 693 O O . GLU A 1 87 ? 36.509 23.399 7.696 1.00 54.28 87 GLU A O 1
ATOM 698 N N . GLY A 1 88 ? 36.095 24.410 9.635 1.00 50.66 88 GLY A N 1
ATOM 699 C CA . GLY A 1 88 ? 37.249 25.324 9.576 1.00 50.66 88 GLY A CA 1
ATOM 700 C C . GLY A 1 88 ? 38.563 24.841 10.210 1.00 50.66 88 GLY A C 1
ATOM 701 O O . GLY A 1 88 ? 39.381 25.673 10.587 1.00 50.66 88 GLY A O 1
ATOM 702 N N . LYS A 1 89 ? 38.774 23.532 10.400 1.00 52.91 89 LYS A N 1
ATOM 703 C CA . LYS A 1 89 ? 40.054 22.982 10.898 1.00 52.91 89 LYS A CA 1
ATOM 704 C C . LYS A 1 89 ? 40.496 21.764 10.093 1.00 52.91 89 LYS A C 1
ATOM 706 O O . LYS A 1 89 ? 40.416 20.638 10.577 1.00 52.91 89 LYS A O 1
ATOM 711 N N . ARG A 1 90 ? 40.983 22.009 8.879 1.00 45.06 90 ARG A N 1
ATOM 712 C CA . ARG A 1 90 ? 42.031 21.204 8.233 1.00 45.06 90 ARG A CA 1
ATOM 713 C C . ARG A 1 90 ? 42.933 22.154 7.450 1.00 45.06 90 ARG A C 1
ATOM 715 O O . ARG A 1 90 ? 42.685 22.444 6.288 1.00 45.06 90 ARG A O 1
ATOM 722 N N . GLU A 1 91 ? 43.918 22.686 8.165 1.00 45.72 91 GLU A N 1
ATOM 723 C CA . GLU A 1 91 ? 45.156 23.209 7.594 1.00 45.72 91 GLU A CA 1
ATOM 724 C C . GLU A 1 91 ? 45.976 22.076 6.938 1.00 45.72 91 GLU A C 1
ATOM 726 O O . GLU A 1 91 ? 45.799 20.902 7.274 1.00 45.72 91 GLU A O 1
ATOM 731 N N . VAL A 1 92 ? 46.956 22.498 6.131 1.00 44.66 92 VAL A N 1
ATOM 732 C CA . VAL A 1 92 ? 48.201 21.802 5.745 1.00 44.66 92 VAL A CA 1
ATOM 733 C C . VAL A 1 92 ? 48.123 20.793 4.589 1.00 44.66 92 VAL A C 1
ATOM 735 O O . VAL A 1 92 ? 47.810 19.622 4.798 1.00 44.66 92 VAL A O 1
ATOM 738 N N . ALA A 1 93 ? 48.501 21.252 3.387 1.00 39.12 93 ALA A N 1
ATOM 739 C CA . ALA A 1 93 ? 49.602 20.744 2.539 1.00 39.12 93 ALA A CA 1
ATOM 740 C C . ALA A 1 93 ? 49.499 21.328 1.120 1.00 39.12 93 ALA A C 1
ATOM 742 O O . ALA A 1 93 ? 48.416 21.193 0.508 1.00 39.12 93 ALA A O 1
#

Organism: NCBI:txid1448316

Radius of gyration: 30.04 Å; chains: 1; bounding box: 80×62×48 Å

InterPro domains:
  IPR002673 Large ribosomal subunit protein eL29 [PF01779] (3-42)
  IPR002673 Large ribosomal subunit protein eL29 [PTHR12884] (1-54)

Secondary structure (DSSP, 8-state):
---------TTHHHHHHHS--PPPPP-SS---TTS-HHHHHHHHHHHHHHHHHHHH------GGG-PPPPPPPPP----TTSSTTTTS-----

pLDDT: mean 79.61, std 19.62, range [39.12, 97.81]

Foldseek 3Di:
DDDDDPDDCPCVVVVCPVVHDDDDDDDPDDDCPPPDPVVVVVVVVVVVVVVVVCVVVVDDPPPPPPDDDPDPPDDPDDDPPPVVVPPPDDDDD